Protein AF-A0A0C3PBU7-F1 (afdb_monomer)

Secondary structure (DSSP, 8-state):
-----S----------SS------------TT--TTSHHHHHHHTSHHHHHHHHHHHHHHHHHHHHHHH-HHHHHHHHHHHHHHHHHH--HHHHHHHHHGGGGG-----S--

Structure (mmCIF, N/CA/C/O backbone):
data_AF-A0A0C3PBU7-F1
#
_entry.id   AF-A0A0C3PBU7-F1
#
loop_
_atom_site.group_PDB
_atom_site.id
_atom_site.type_symbol
_atom_site.label_atom_id
_atom_site.label_alt_id
_atom_site.label_comp_id
_atom_site.label_asym_id
_atom_site.label_entity_id
_atom_site.label_seq_id
_atom_site.pdbx_PDB_ins_code
_atom_site.Cartn_x
_atom_site.Cartn_y
_atom_site.Cartn_z
_atom_site.occupancy
_atom_site.B_iso_or_equiv
_atom_site.auth_seq_id
_atom_site.auth_comp_id
_atom_site.auth_asym_id
_atom_site.auth_atom_id
_atom_site.pdbx_PDB_model_num
ATOM 1 N N . MET A 1 1 ? 30.068 40.569 12.559 1.00 36.62 1 MET A N 1
ATOM 2 C CA . MET A 1 1 ? 30.386 39.136 12.746 1.00 36.62 1 MET A CA 1
ATOM 3 C C . MET A 1 1 ? 29.164 38.421 13.300 1.00 36.62 1 MET A C 1
ATOM 5 O O . MET A 1 1 ? 28.414 39.013 14.059 1.00 36.62 1 MET A O 1
ATOM 9 N N . SER A 1 2 ? 28.936 37.210 12.799 1.00 38.94 2 SER A N 1
ATOM 10 C CA . SER A 1 2 ? 27.675 36.461 12.755 1.00 38.94 2 SER A CA 1
ATOM 11 C C . SER A 1 2 ? 27.060 36.084 14.114 1.00 38.94 2 SER A C 1
ATOM 13 O O . SER A 1 2 ? 27.696 35.410 14.917 1.00 38.94 2 SER A O 1
ATOM 15 N N . LEU A 1 3 ? 25.779 36.429 14.297 1.00 37.97 3 LEU A N 1
ATOM 16 C CA . LEU A 1 3 ? 24.829 35.790 15.224 1.00 37.97 3 LEU A CA 1
ATOM 17 C C . LEU A 1 3 ? 23.736 35.022 14.444 1.00 37.97 3 LEU A C 1
ATOM 19 O O . LEU A 1 3 ? 22.614 34.857 14.913 1.00 37.97 3 LEU A O 1
ATOM 23 N N . ILE A 1 4 ? 24.050 34.537 13.238 1.00 38.59 4 ILE A N 1
ATOM 24 C CA . ILE A 1 4 ? 23.116 33.797 12.370 1.00 38.59 4 ILE A CA 1
ATOM 25 C C . ILE A 1 4 ? 23.428 32.297 12.453 1.00 38.59 4 ILE A C 1
ATOM 27 O O . ILE A 1 4 ? 23.783 31.658 11.470 1.00 38.59 4 ILE A O 1
ATOM 31 N N . ALA A 1 5 ? 23.368 31.726 13.655 1.00 38.06 5 ALA A N 1
ATOM 32 C CA . ALA A 1 5 ? 23.660 30.305 13.858 1.00 38.06 5 ALA A CA 1
ATOM 33 C C . ALA A 1 5 ? 22.716 29.642 14.868 1.00 38.06 5 ALA A C 1
ATOM 35 O O . ALA A 1 5 ? 23.158 28.858 15.697 1.00 38.06 5 ALA A O 1
ATOM 36 N N . ARG A 1 6 ? 21.411 29.951 14.834 1.00 37.41 6 ARG A N 1
ATOM 37 C CA . ARG A 1 6 ? 20.384 29.173 15.564 1.00 37.41 6 ARG A CA 1
ATOM 38 C C . ARG A 1 6 ? 19.043 29.107 14.835 1.00 37.41 6 ARG A C 1
ATOM 40 O O . ARG A 1 6 ? 17.982 29.240 15.433 1.00 37.41 6 ARG A O 1
ATOM 47 N N . SER A 1 7 ? 19.056 28.905 13.527 1.00 36.81 7 SER A N 1
ATOM 48 C CA . SER A 1 7 ? 17.828 28.640 12.777 1.00 36.81 7 SER A CA 1
ATOM 49 C C . SER A 1 7 ? 18.180 27.771 11.592 1.00 36.81 7 SER A C 1
ATOM 51 O O . SER A 1 7 ? 18.591 28.315 10.588 1.00 36.81 7 SER A O 1
ATOM 53 N N . VAL A 1 8 ? 18.176 26.449 11.781 1.00 35.16 8 VAL A N 1
ATOM 54 C CA . VAL A 1 8 ? 17.430 25.446 10.994 1.00 35.16 8 VAL A CA 1
ATOM 55 C C . VAL A 1 8 ? 17.682 24.092 11.685 1.00 35.16 8 VAL A C 1
ATOM 57 O O . VAL A 1 8 ? 18.468 23.265 11.244 1.00 35.16 8 VAL A O 1
ATOM 60 N N . HIS A 1 9 ? 17.061 23.878 12.842 1.00 29.47 9 HIS A N 1
ATOM 61 C CA . HIS A 1 9 ? 16.877 22.529 13.389 1.00 29.47 9 HIS A CA 1
ATOM 62 C C . HIS A 1 9 ? 15.392 22.357 13.698 1.00 29.47 9 HIS A C 1
ATOM 64 O O . HIS A 1 9 ? 14.988 22.007 14.802 1.00 29.47 9 HIS A O 1
ATOM 70 N N . LEU A 1 10 ? 14.550 22.687 12.716 1.00 34.31 10 LEU A N 1
ATOM 71 C CA . LEU A 1 10 ? 13.171 22.234 12.728 1.00 34.31 10 LEU A CA 1
ATOM 72 C C . LEU A 1 10 ? 13.203 20.822 12.146 1.00 34.31 10 LEU A C 1
ATOM 74 O O . LEU A 1 10 ? 13.008 20.618 10.952 1.00 34.31 10 LEU A O 1
ATOM 78 N N . ALA A 1 11 ? 13.557 19.855 12.995 1.00 33.91 11 ALA A N 1
ATOM 79 C CA . ALA A 1 11 ? 13.262 18.461 12.726 1.00 33.91 11 ALA A CA 1
ATOM 80 C C . ALA A 1 11 ? 11.761 18.399 12.432 1.00 33.91 11 ALA A C 1
ATOM 82 O O . ALA A 1 11 ? 10.937 18.656 13.311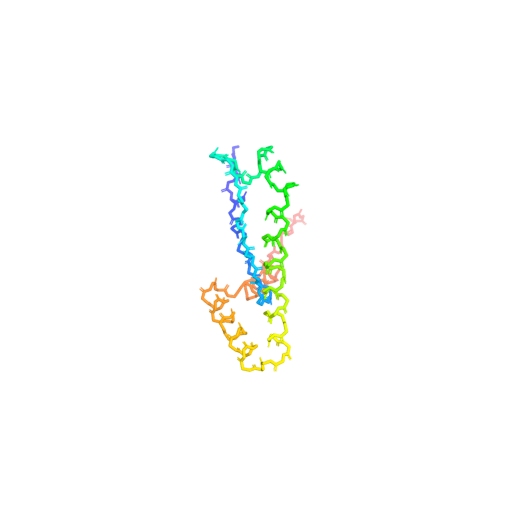 1.00 33.91 11 ALA A O 1
ATOM 83 N N . LEU A 1 12 ? 11.426 18.164 11.166 1.00 36.69 12 LEU A N 1
ATOM 84 C CA . LEU A 1 12 ? 10.070 17.990 10.680 1.00 36.69 12 LEU A CA 1
ATOM 85 C C . LEU A 1 12 ? 9.550 16.667 11.260 1.00 36.69 12 LEU A C 1
ATOM 87 O O . LEU A 1 12 ? 9.499 15.647 10.581 1.00 36.69 12 LEU A O 1
ATOM 91 N N . THR A 1 13 ? 9.222 16.642 12.552 1.00 44.94 13 THR A N 1
ATOM 92 C CA . THR A 1 13 ? 8.450 15.551 13.136 1.00 44.94 13 THR A CA 1
ATOM 93 C C . THR A 1 13 ? 7.038 15.700 12.589 1.00 44.94 13 THR A C 1
ATOM 95 O O . THR A 1 13 ? 6.192 16.339 13.212 1.00 44.94 13 THR A O 1
ATOM 98 N N . LEU A 1 14 ? 6.810 15.181 11.380 1.00 55.47 14 LEU A N 1
ATOM 99 C CA . LEU A 1 14 ? 5.481 14.957 10.825 1.00 55.47 14 LEU A CA 1
ATOM 100 C C . LEU A 1 14 ? 4.781 13.971 11.761 1.00 55.47 14 LEU A C 1
ATOM 102 O O . LEU A 1 14 ? 4.918 12.756 11.623 1.00 55.47 14 LEU A O 1
ATOM 106 N N . VAL A 1 15 ? 4.103 14.493 12.779 1.00 60.56 15 VAL A N 1
ATOM 107 C CA . VAL A 1 15 ? 3.171 13.706 13.577 1.00 60.56 15 VAL A CA 1
ATOM 108 C C . VAL A 1 15 ? 1.899 13.617 12.740 1.00 60.56 15 VAL A C 1
ATOM 110 O O . VAL A 1 15 ? 1.291 14.655 12.470 1.00 60.56 15 VAL A O 1
ATOM 113 N N . PRO A 1 16 ? 1.521 12.422 12.257 1.00 65.12 16 PRO A N 1
ATOM 114 C CA . PRO A 1 16 ? 0.277 12.268 11.522 1.00 65.12 16 PRO A CA 1
ATOM 115 C C . PRO A 1 16 ? -0.885 12.641 12.447 1.00 65.12 16 PRO A C 1
ATOM 117 O O . PRO A 1 16 ? -0.835 12.363 13.643 1.00 65.12 16 PRO A O 1
ATOM 120 N N . LEU A 1 17 ? -1.921 13.279 11.906 1.00 82.69 17 LEU A N 1
ATOM 121 C CA . LEU A 1 17 ? -3.114 13.665 12.673 1.00 82.69 17 LEU A CA 1
ATOM 122 C C . LEU A 1 17 ? -4.104 12.503 12.851 1.00 82.69 17 LEU A C 1
ATOM 124 O O . LEU A 1 17 ? -5.019 12.598 13.661 1.00 82.69 17 LEU A O 1
ATOM 128 N N . MET A 1 18 ? -3.926 11.423 12.090 1.00 88.19 18 MET A N 1
ATOM 129 C CA . MET A 1 18 ? -4.789 10.243 12.064 1.00 88.19 18 MET A CA 1
ATOM 130 C C . MET A 1 18 ? -3.987 9.003 11.630 1.00 88.19 18 MET A C 1
ATOM 132 O O . MET A 1 18 ? -2.909 9.170 11.039 1.00 88.19 18 MET A O 1
ATOM 136 N N . PRO A 1 19 ? -4.495 7.778 11.875 1.00 91.19 19 PRO A N 1
ATOM 137 C CA . PRO A 1 19 ? -3.893 6.565 11.337 1.00 91.19 19 PRO A CA 1
ATOM 138 C C . PRO A 1 19 ? -3.790 6.653 9.811 1.00 91.19 19 PRO A C 1
ATOM 140 O O . PRO A 1 19 ? -4.764 6.947 9.122 1.00 91.19 19 PRO A O 1
ATOM 143 N N . GLY A 1 20 ? -2.598 6.404 9.280 1.00 88.88 20 GLY A N 1
ATOM 144 C CA . GLY A 1 20 ? -2.322 6.466 7.850 1.00 88.88 20 GLY A CA 1
ATOM 145 C C . GLY A 1 20 ? -1.187 5.522 7.487 1.00 88.88 20 GLY A C 1
ATOM 146 O O . GLY A 1 20 ? -0.339 5.206 8.323 1.00 88.88 20 GLY A O 1
ATOM 147 N N . LEU A 1 21 ? -1.182 5.057 6.240 1.00 88.06 21 LEU A N 1
ATOM 148 C CA . LEU A 1 21 ? -0.249 4.040 5.771 1.00 88.06 21 LEU A CA 1
ATOM 149 C C . LEU A 1 21 ? 0.399 4.505 4.465 1.00 88.06 21 LEU A C 1
ATOM 151 O O . LEU A 1 21 ? -0.287 4.890 3.523 1.00 88.06 21 LEU A O 1
ATOM 155 N N . HIS A 1 22 ? 1.731 4.491 4.426 1.00 87.94 22 HIS A N 1
ATOM 156 C CA . HIS A 1 22 ? 2.523 4.773 3.230 1.00 87.94 22 HIS A CA 1
ATOM 157 C C . HIS A 1 22 ? 3.278 3.503 2.835 1.00 87.94 22 HIS A C 1
ATOM 159 O O . HIS A 1 22 ? 4.467 3.350 3.111 1.00 87.94 22 HIS A O 1
ATOM 165 N N . SER A 1 23 ? 2.549 2.539 2.273 1.00 83.94 23 SER A N 1
ATOM 166 C CA . SER A 1 23 ? 3.116 1.280 1.789 1.00 83.94 23 SER A CA 1
ATOM 167 C C . SER A 1 23 ? 3.642 1.443 0.369 1.00 83.94 23 SER A C 1
ATOM 169 O O . SER A 1 23 ? 2.911 1.895 -0.511 1.00 83.94 23 SER A O 1
ATOM 171 N N . GLY A 1 24 ? 4.881 1.016 0.136 1.00 88.94 24 GLY A N 1
ATOM 172 C CA . GLY A 1 24 ? 5.381 0.738 -1.208 1.00 88.94 24 GLY A CA 1
ATOM 173 C C . GLY A 1 24 ? 5.067 -0.700 -1.619 1.00 88.94 24 GLY A C 1
ATOM 174 O O . GLY A 1 24 ? 4.962 -1.582 -0.768 1.00 88.94 24 GLY A O 1
ATOM 175 N N . PHE A 1 25 ? 4.957 -0.938 -2.922 1.00 93.62 25 PHE A N 1
ATOM 176 C CA . PHE A 1 25 ? 4.976 -2.275 -3.507 1.00 93.62 25 PHE A CA 1
ATOM 177 C C . PHE A 1 25 ? 6.049 -2.339 -4.590 1.00 93.62 25 PHE A C 1
ATOM 179 O O . PHE A 1 25 ? 6.455 -1.313 -5.139 1.00 93.62 25 PHE A O 1
ATOM 186 N N . SER A 1 26 ? 6.541 -3.542 -4.864 1.00 92.31 26 SER A N 1
ATOM 187 C CA . SER A 1 26 ? 7.598 -3.760 -5.846 1.00 92.31 26 SER A CA 1
ATOM 188 C C . SER A 1 26 ? 7.014 -4.157 -7.193 1.00 92.31 26 SER A C 1
ATOM 190 O O . SER A 1 26 ? 6.044 -4.906 -7.267 1.00 92.31 26 SER A O 1
ATOM 192 N N . ILE A 1 27 ? 7.659 -3.685 -8.252 1.00 95.94 27 ILE A N 1
ATOM 193 C CA . ILE A 1 27 ? 7.427 -4.118 -9.627 1.00 95.94 27 ILE A CA 1
ATOM 194 C C . ILE A 1 27 ? 8.724 -4.727 -10.174 1.00 95.94 27 ILE A C 1
ATOM 196 O O . ILE A 1 27 ? 9.805 -4.382 -9.681 1.00 95.94 27 ILE A O 1
ATOM 200 N N . PRO A 1 28 ? 8.660 -5.624 -11.171 1.00 92.38 28 PRO A N 1
ATOM 201 C CA . PRO A 1 28 ? 9.861 -6.147 -11.810 1.00 92.38 28 PRO A CA 1
ATOM 202 C C . PRO A 1 28 ? 10.666 -5.013 -12.454 1.00 92.38 28 PRO A C 1
ATOM 204 O O . PRO A 1 28 ? 10.125 -4.248 -13.244 1.00 92.38 28 PRO A O 1
ATOM 207 N N . THR A 1 29 ? 11.954 -4.907 -12.130 1.00 93.94 29 THR A N 1
ATOM 208 C CA . THR A 1 29 ? 12.869 -3.915 -12.715 1.00 93.94 29 THR A CA 1
ATOM 209 C C . THR A 1 29 ? 14.240 -4.537 -12.986 1.00 93.94 29 THR A C 1
ATOM 211 O O . THR A 1 29 ? 14.556 -5.621 -12.489 1.00 93.94 29 THR A O 1
ATOM 214 N N . VAL A 1 30 ? 15.058 -3.859 -13.787 1.00 92.44 30 VAL A N 1
ATOM 215 C CA . VAL A 1 30 ? 16.452 -4.241 -14.056 1.00 92.44 30 VAL A CA 1
ATOM 216 C C . VAL A 1 30 ? 17.354 -3.928 -12.851 1.00 92.44 30 VAL A C 1
ATOM 218 O O . VAL A 1 30 ? 17.005 -3.075 -12.028 1.00 92.44 30 VAL A O 1
ATOM 221 N N . PRO A 1 31 ? 18.538 -4.560 -12.725 1.00 94.56 31 PRO A N 1
ATOM 222 C CA . PRO A 1 31 ? 19.504 -4.194 -11.691 1.00 94.56 31 PRO A CA 1
ATOM 223 C C . PRO A 1 31 ? 19.788 -2.685 -11.684 1.00 94.56 31 PRO A C 1
ATOM 225 O O . PRO A 1 31 ? 20.046 -2.092 -12.728 1.00 94.56 31 PRO A O 1
ATOM 228 N N . ASN A 1 32 ? 19.734 -2.067 -10.500 1.00 89.19 32 ASN A N 1
ATOM 229 C CA . ASN A 1 32 ? 19.863 -0.617 -10.276 1.00 89.19 32 ASN A CA 1
ATOM 230 C C . ASN A 1 32 ? 18.760 0.268 -10.900 1.00 89.19 32 ASN A C 1
ATOM 232 O O . ASN A 1 32 ? 18.848 1.491 -10.817 1.00 89.19 32 ASN A O 1
ATOM 236 N N . GLY A 1 33 ? 17.690 -0.310 -11.453 1.00 90.50 33 GLY A N 1
ATOM 237 C CA . GLY A 1 33 ? 16.516 0.412 -11.959 1.00 90.50 33 GLY A CA 1
ATOM 238 C C . GLY A 1 33 ? 15.523 0.801 -10.860 1.00 90.50 33 GLY A C 1
ATOM 239 O O . GLY A 1 33 ? 14.333 0.515 -10.977 1.00 90.50 33 GLY A O 1
ATOM 240 N N . GLY A 1 34 ? 16.010 1.377 -9.757 1.00 90.25 34 GLY A N 1
ATOM 241 C CA . GLY A 1 34 ? 15.180 1.789 -8.619 1.00 90.25 34 GLY A CA 1
ATOM 242 C C . GLY A 1 34 ? 14.342 3.039 -8.902 1.00 90.25 34 GLY A C 1
ATOM 243 O O . GLY A 1 34 ? 14.515 3.693 -9.931 1.00 90.25 34 GLY A O 1
ATOM 244 N N . ASN A 1 35 ? 13.448 3.389 -7.972 1.00 90.44 35 ASN A N 1
ATOM 245 C CA . ASN A 1 35 ? 12.591 4.577 -8.066 1.00 90.44 35 ASN A CA 1
ATOM 246 C C . ASN A 1 35 ? 13.392 5.834 -8.453 1.00 90.44 35 ASN A C 1
ATOM 248 O O . ASN A 1 35 ? 14.553 5.982 -8.078 1.00 90.44 35 ASN A O 1
ATOM 252 N N . HIS A 1 36 ? 12.738 6.768 -9.149 1.00 93.62 36 HIS A N 1
ATOM 253 C CA . HIS A 1 36 ? 13.347 8.014 -9.641 1.00 93.62 36 HIS A CA 1
ATOM 254 C C . HIS A 1 36 ? 14.439 7.820 -10.712 1.00 93.62 36 HIS A C 1
ATOM 256 O O . HIS A 1 36 ? 15.347 8.640 -10.834 1.00 93.62 36 HIS A O 1
ATOM 262 N N . THR A 1 37 ? 14.330 6.769 -11.528 1.00 94.88 37 THR A N 1
ATOM 263 C CA . THR A 1 37 ? 15.189 6.534 -12.700 1.00 94.88 37 THR A CA 1
ATOM 264 C C . THR A 1 37 ? 14.347 6.323 -13.960 1.00 94.88 37 THR A C 1
ATOM 266 O O . THR A 1 37 ? 13.180 5.939 -13.870 1.00 94.88 37 THR A O 1
ATOM 269 N N . SER A 1 38 ? 14.927 6.538 -15.146 1.00 96.56 38 SER A N 1
ATOM 270 C CA . SER A 1 38 ? 14.258 6.225 -16.420 1.00 96.56 38 SER A CA 1
ATOM 271 C C . SER A 1 38 ? 13.928 4.736 -16.545 1.00 96.56 38 SER A C 1
ATOM 273 O O . SER A 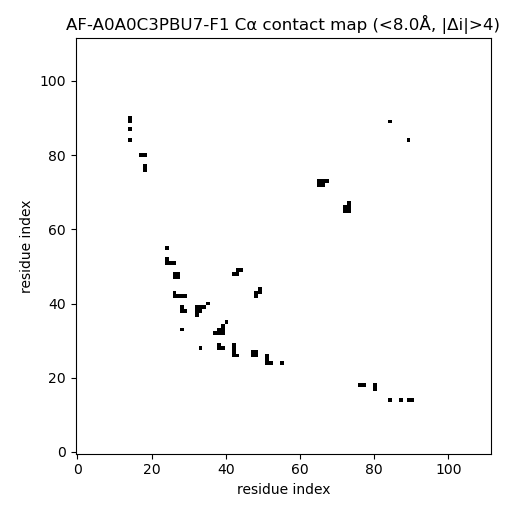1 38 ? 12.842 4.389 -16.998 1.00 96.56 38 SER A O 1
ATOM 275 N N . ALA A 1 39 ? 14.817 3.867 -16.061 1.00 95.88 39 ALA A N 1
ATOM 276 C CA . ALA A 1 39 ? 14.600 2.424 -16.029 1.00 95.88 39 ALA A CA 1
ATOM 277 C C . ALA A 1 39 ? 13.361 2.042 -15.201 1.00 95.88 39 ALA A C 1
ATOM 279 O O . ALA A 1 39 ? 12.598 1.166 -15.599 1.00 95.88 39 ALA A O 1
ATOM 280 N N . PHE A 1 40 ? 13.113 2.728 -14.081 1.00 96.75 40 PHE A N 1
ATOM 281 C CA . PHE A 1 40 ? 11.892 2.508 -13.306 1.00 96.75 40 PHE A CA 1
ATOM 282 C C . PHE A 1 40 ? 10.641 2.990 -14.043 1.00 96.75 40 PHE A C 1
ATOM 284 O O . PHE A 1 40 ? 9.608 2.337 -13.957 1.00 96.75 40 PHE A O 1
ATOM 291 N N . THR A 1 41 ? 10.721 4.092 -14.795 1.00 96.88 41 THR A N 1
ATOM 292 C CA . THR A 1 41 ? 9.612 4.547 -15.651 1.00 96.88 41 THR A CA 1
ATOM 293 C C . THR A 1 41 ? 9.263 3.503 -16.710 1.00 96.88 41 THR A C 1
ATOM 295 O O . THR A 1 41 ? 8.088 3.190 -16.891 1.00 96.88 41 THR A O 1
ATOM 298 N N . GLU A 1 42 ? 10.267 2.926 -17.374 1.00 97.00 42 GLU A N 1
ATOM 299 C CA . GLU A 1 42 ? 10.066 1.842 -18.342 1.00 97.00 42 GLU A CA 1
ATOM 300 C C . GLU A 1 42 ? 9.447 0.611 -17.668 1.00 97.00 42 GLU A C 1
ATOM 302 O O . GLU A 1 42 ? 8.416 0.116 -18.123 1.00 97.00 42 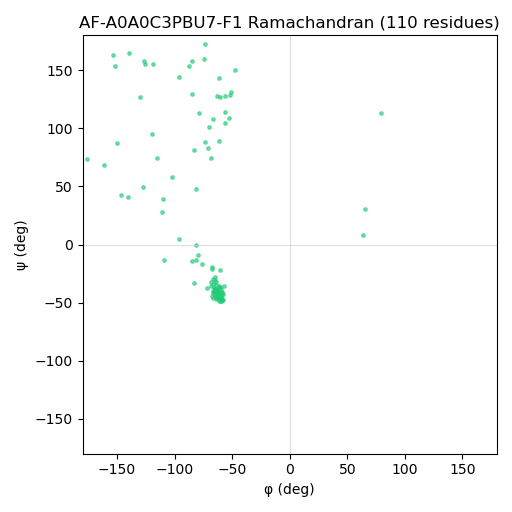GLU A O 1
ATOM 307 N N . ALA A 1 43 ? 9.996 0.171 -16.533 1.00 97.19 43 ALA A N 1
ATOM 308 C CA . ALA A 1 43 ? 9.463 -0.946 -15.758 1.00 97.19 43 ALA A CA 1
ATOM 309 C C . ALA A 1 43 ? 8.009 -0.718 -15.303 1.00 97.19 43 ALA A C 1
ATOM 311 O O . ALA A 1 43 ? 7.166 -1.608 -15.429 1.00 97.19 43 ALA A O 1
ATOM 312 N N . ALA A 1 44 ? 7.686 0.485 -14.824 1.00 96.81 44 ALA A N 1
ATOM 313 C CA . ALA A 1 44 ? 6.347 0.864 -14.378 1.00 96.81 44 ALA A CA 1
ATOM 314 C C . ALA A 1 44 ? 5.324 0.935 -15.521 1.00 96.81 44 ALA A C 1
ATOM 316 O O . ALA A 1 44 ? 4.126 0.834 -15.267 1.00 96.81 44 ALA A O 1
ATOM 317 N N . SER A 1 45 ? 5.780 1.076 -16.771 1.00 97.25 45 SER A N 1
ATOM 318 C CA . SER A 1 45 ? 4.918 1.083 -17.961 1.00 97.25 45 SER A CA 1
ATOM 319 C C . SER A 1 45 ? 4.516 -0.317 -18.454 1.00 97.25 45 SER A C 1
ATOM 321 O O . SER A 1 45 ? 3.787 -0.442 -19.438 1.00 97.25 45 SER A O 1
ATOM 323 N N . THR A 1 46 ? 4.979 -1.378 -17.787 1.00 97.75 46 THR A N 1
ATOM 324 C CA . THR A 1 46 ? 4.725 -2.768 -18.191 1.00 97.75 46 THR A CA 1
ATOM 325 C C . THR A 1 46 ? 3.393 -3.318 -17.674 1.00 97.75 46 THR A C 1
ATOM 327 O O . THR A 1 46 ? 2.854 -2.866 -16.660 1.00 97.75 46 THR A O 1
ATOM 330 N N . ILE A 1 47 ? 2.875 -4.359 -18.338 1.00 98.12 47 ILE A N 1
ATOM 331 C CA . ILE A 1 47 ? 1.653 -5.044 -17.894 1.00 98.12 47 ILE A CA 1
ATOM 332 C C . ILE A 1 47 ? 1.844 -5.720 -16.530 1.00 98.12 47 ILE A C 1
ATOM 334 O O . ILE A 1 47 ? 0.948 -5.676 -15.698 1.00 98.12 47 ILE A O 1
ATOM 338 N N . GLN A 1 48 ? 3.037 -6.247 -16.248 1.00 97.62 48 GLN A N 1
ATOM 339 C CA . GLN A 1 48 ? 3.359 -6.880 -14.969 1.00 97.62 48 GLN A CA 1
ATOM 340 C C . GLN A 1 48 ? 3.321 -5.868 -13.817 1.00 97.62 48 GLN A C 1
ATOM 342 O O . GLN A 1 48 ? 2.826 -6.170 -12.732 1.00 97.62 48 GLN A O 1
ATOM 347 N N . ALA A 1 49 ? 3.815 -4.645 -14.047 1.00 97.31 49 ALA A N 1
ATOM 348 C CA . ALA A 1 49 ? 3.706 -3.562 -13.074 1.00 97.31 49 ALA A CA 1
ATOM 349 C C . ALA A 1 49 ? 2.244 -3.145 -12.846 1.00 97.31 49 ALA A C 1
ATOM 351 O O . ALA A 1 49 ? 1.847 -2.884 -11.708 1.00 97.31 49 ALA A O 1
ATOM 352 N N . HIS A 1 50 ? 1.434 -3.121 -13.908 1.00 97.62 50 HIS A N 1
ATOM 353 C CA . HIS A 1 50 ? 0.003 -2.851 -13.803 1.00 97.62 50 HIS A CA 1
ATOM 354 C C . HIS A 1 50 ? -0.730 -3.932 -12.997 1.00 97.62 50 HIS A C 1
ATOM 356 O O . HIS A 1 50 ? -1.481 -3.601 -12.085 1.00 97.62 50 HIS A O 1
ATOM 362 N N . GLU A 1 51 ? -0.482 -5.211 -13.274 1.00 98.00 51 GLU A N 1
ATOM 363 C CA . GLU A 1 51 ? -1.073 -6.331 -12.535 1.00 98.00 51 GLU A CA 1
ATOM 364 C C . GLU A 1 51 ? -0.710 -6.273 -11.046 1.00 98.00 51 GLU A C 1
ATOM 366 O O . GLU A 1 51 ? -1.602 -6.310 -10.197 1.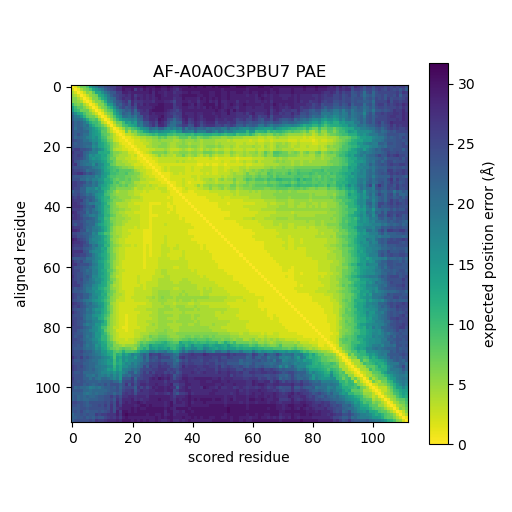00 98.00 51 GLU A O 1
ATOM 371 N N . ALA A 1 52 ? 0.569 -6.044 -10.722 1.00 97.19 52 ALA A N 1
ATOM 372 C CA . ALA A 1 52 ? 1.014 -5.849 -9.342 1.00 97.19 52 ALA A CA 1
ATOM 373 C C . ALA A 1 52 ? 0.303 -4.662 -8.664 1.00 97.19 52 ALA A C 1
ATOM 375 O O . ALA A 1 52 ? -0.116 -4.754 -7.509 1.00 97.19 52 ALA A O 1
ATOM 376 N N . CYS A 1 53 ? 0.116 -3.553 -9.389 1.00 97.31 53 CYS A N 1
ATOM 377 C CA . CYS A 1 53 ? -0.629 -2.395 -8.899 1.00 97.31 53 CYS A CA 1
ATOM 378 C C . CYS A 1 53 ? -2.098 -2.739 -8.613 1.00 97.31 53 CYS A C 1
ATOM 380 O O . CYS A 1 53 ? -2.638 -2.341 -7.577 1.00 97.31 53 CYS A O 1
ATOM 382 N N . ILE A 1 54 ? -2.749 -3.505 -9.490 1.00 98.06 54 ILE A N 1
ATOM 383 C CA . ILE A 1 54 ? -4.140 -3.931 -9.313 1.00 98.06 54 ILE A CA 1
ATOM 384 C C . ILE A 1 54 ? -4.287 -4.869 -8.111 1.00 98.06 54 ILE A C 1
ATOM 386 O O . ILE A 1 54 ? -5.237 -4.716 -7.341 1.00 98.06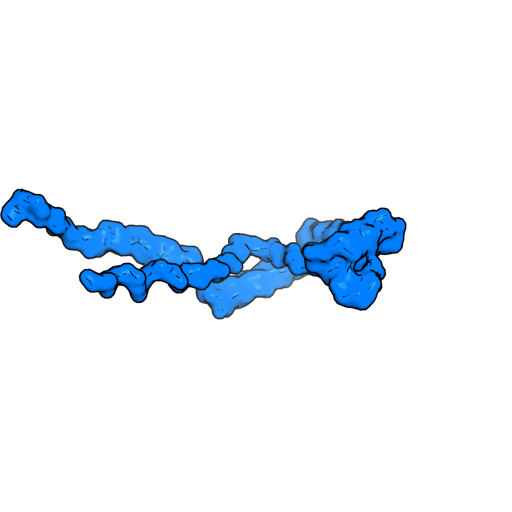 54 ILE A O 1
ATOM 390 N N . ASP A 1 55 ? -3.357 -5.795 -7.899 1.00 97.25 55 ASP A N 1
ATOM 391 C CA . ASP A 1 55 ? -3.395 -6.700 -6.747 1.00 97.25 55 ASP A CA 1
ATOM 392 C C . ASP A 1 55 ? -3.263 -5.943 -5.424 1.00 97.25 55 ASP A C 1
ATOM 394 O O . ASP A 1 55 ? -4.062 -6.138 -4.502 1.00 97.25 55 ASP A O 1
ATOM 398 N N . VAL A 1 56 ? -2.327 -4.995 -5.356 1.00 97.19 56 VAL A N 1
ATOM 399 C CA . VAL A 1 56 ? -2.172 -4.119 -4.188 1.00 97.19 56 VAL A CA 1
ATOM 400 C C . VAL A 1 56 ? -3.401 -3.228 -4.007 1.00 97.19 56 VAL A C 1
ATOM 402 O O . VAL A 1 56 ? -3.873 -3.061 -2.884 1.00 97.19 56 VAL A O 1
ATOM 405 N N . SER A 1 57 ? -3.980 -2.713 -5.093 1.00 97.25 57 SER A N 1
ATOM 406 C CA . SER A 1 57 ? -5.199 -1.895 -5.040 1.00 97.25 57 SER A CA 1
ATOM 407 C C . SER A 1 57 ? -6.383 -2.673 -4.463 1.00 97.25 57 SER A C 1
ATOM 409 O O . SER A 1 57 ? -7.102 -2.156 -3.608 1.00 97.25 57 SER A O 1
ATOM 411 N N . LYS A 1 58 ? -6.567 -3.938 -4.865 1.00 97.94 58 LYS A N 1
ATOM 412 C CA . LYS A 1 58 ? -7.598 -4.823 -4.299 1.00 97.94 58 LYS A CA 1
ATOM 413 C C . LYS A 1 58 ? -7.352 -5.094 -2.818 1.00 97.94 58 LYS A C 1
ATOM 415 O O . LYS A 1 58 ? -8.291 -5.034 -2.028 1.00 97.94 58 LYS A O 1
ATOM 420 N N . ALA A 1 59 ? -6.105 -5.362 -2.431 1.00 97.12 59 ALA A N 1
ATOM 421 C CA . ALA A 1 59 ? -5.751 -5.584 -1.034 1.00 97.12 59 ALA A CA 1
ATOM 422 C C . ALA A 1 59 ? -6.036 -4.341 -0.173 1.00 97.12 59 ALA A C 1
ATOM 424 O O . ALA A 1 59 ? -6.658 -4.455 0.881 1.00 97.12 59 ALA A O 1
ATOM 425 N N . LEU A 1 60 ? -5.660 -3.148 -0.645 1.00 96.88 60 LEU A N 1
ATOM 426 C CA . LEU A 1 60 ? -5.948 -1.884 0.039 1.00 96.88 60 LEU A CA 1
ATOM 427 C C . LEU A 1 60 ? -7.453 -1.614 0.136 1.00 96.88 60 LEU A C 1
ATOM 429 O O . LEU A 1 60 ? -7.925 -1.196 1.192 1.00 96.88 60 LEU A O 1
ATOM 433 N N . ALA A 1 61 ? -8.222 -1.909 -0.915 1.00 97.56 61 ALA A N 1
ATOM 434 C CA . ALA A 1 61 ? -9.678 -1.804 -0.876 1.00 97.56 61 ALA A CA 1
ATOM 435 C C . ALA A 1 61 ? -10.288 -2.761 0.160 1.00 97.56 61 ALA A C 1
ATOM 437 O O . ALA A 1 61 ? -11.148 -2.355 0.940 1.00 97.56 61 ALA A O 1
ATOM 438 N N . ALA A 1 62 ? -9.809 -4.006 0.233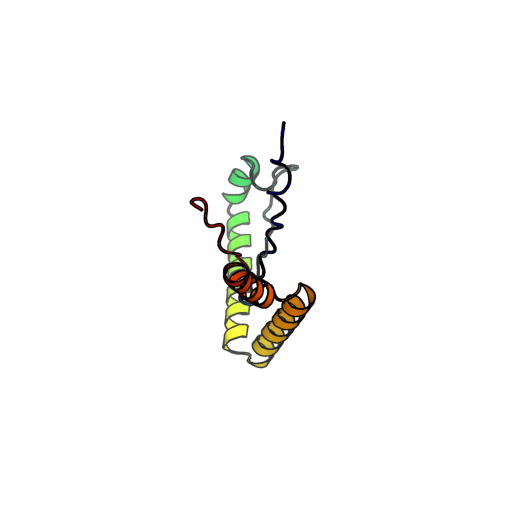 1.00 97.81 62 ALA A N 1
ATOM 439 C CA . ALA A 1 62 ? -10.247 -4.966 1.242 1.00 97.81 62 ALA A CA 1
ATOM 440 C C . ALA A 1 62 ? -9.897 -4.509 2.670 1.00 97.81 62 ALA A C 1
ATOM 442 O O . ALA A 1 62 ? -10.719 -4.645 3.575 1.00 97.81 62 ALA A O 1
ATOM 443 N N . VAL A 1 63 ? -8.716 -3.916 2.880 1.00 96.69 63 VAL A N 1
ATOM 444 C CA . VAL A 1 63 ? -8.346 -3.300 4.166 1.00 96.69 63 VAL A CA 1
ATOM 445 C C . VAL A 1 63 ? -9.290 -2.147 4.505 1.00 96.69 63 VAL A C 1
ATOM 447 O O . VAL A 1 63 ? -9.806 -2.105 5.618 1.00 96.69 63 VAL A O 1
ATOM 450 N N . GLY A 1 64 ? -9.577 -1.257 3.552 1.00 95.75 64 GLY A N 1
ATOM 451 C CA . GLY A 1 64 ? -10.544 -0.173 3.735 1.00 95.75 64 GLY A CA 1
ATOM 452 C C . GLY A 1 64 ? -11.938 -0.687 4.099 1.00 95.75 64 GLY A C 1
ATOM 453 O O . GLY A 1 64 ? -12.557 -0.178 5.028 1.00 95.75 64 GLY A O 1
ATOM 454 N N . MET A 1 65 ? -12.400 -1.756 3.446 1.00 98.31 65 MET A N 1
ATOM 455 C CA . MET A 1 65 ? -13.663 -2.408 3.799 1.00 98.31 65 MET A CA 1
ATOM 456 C C . MET A 1 65 ? -13.652 -2.930 5.233 1.00 98.31 65 MET A C 1
ATOM 458 O O . MET A 1 65 ? -14.598 -2.670 5.967 1.00 98.31 65 MET A O 1
ATOM 462 N N . ARG A 1 66 ? -12.571 -3.587 5.673 1.00 97.81 66 ARG A N 1
ATOM 463 C CA . ARG A 1 66 ? -12.449 -4.040 7.067 1.00 97.81 66 ARG A CA 1
ATOM 464 C C . ARG A 1 66 ? -12.513 -2.887 8.059 1.00 97.81 66 ARG A C 1
ATOM 466 O O . ARG A 1 66 ? -13.185 -3.016 9.068 1.00 97.81 66 ARG A O 1
ATOM 473 N N . VAL A 1 67 ? -11.882 -1.753 7.765 1.00 96.88 67 VAL A N 1
ATOM 474 C CA . VAL A 1 67 ? -11.986 -0.557 8.618 1.00 96.88 67 VAL A CA 1
ATOM 475 C C . VAL A 1 67 ? -13.444 -0.110 8.793 1.00 96.88 67 VAL A C 1
ATOM 477 O O . VAL A 1 67 ? -13.812 0.344 9.871 1.00 96.88 67 VAL A O 1
ATOM 480 N N . LEU A 1 68 ? -14.277 -0.250 7.758 1.00 97.56 68 LEU A N 1
ATOM 481 C CA . LEU A 1 68 ? -15.684 0.159 7.795 1.00 97.56 68 LEU A CA 1
ATOM 482 C C . LEU A 1 68 ? -16.615 -0.889 8.417 1.00 97.56 68 LEU A C 1
ATOM 484 O O . LEU A 1 68 ? -17.628 -0.519 9.006 1.00 97.56 68 LEU A O 1
ATOM 488 N N . THR A 1 69 ? -16.319 -2.180 8.251 1.00 98.50 69 THR A N 1
ATOM 489 C CA . THR A 1 69 ? -17.248 -3.268 8.606 1.00 98.50 69 THR A CA 1
ATOM 490 C C . THR A 1 69 ? -16.834 -4.082 9.831 1.00 98.50 69 THR A C 1
ATOM 492 O O . THR A 1 69 ? -17.636 -4.866 10.326 1.00 98.50 69 THR A O 1
ATOM 495 N N . ASP A 1 70 ? -15.592 -3.952 10.300 1.00 98.25 70 ASP A N 1
ATOM 496 C CA . ASP A 1 70 ? -15.027 -4.676 11.444 1.00 98.25 70 ASP A CA 1
ATOM 497 C C . ASP A 1 70 ? -14.600 -3.663 12.522 1.00 98.25 70 ASP A C 1
ATOM 499 O O . ASP A 1 70 ? -13.511 -3.085 12.488 1.00 98.25 70 ASP A O 1
ATOM 503 N N . GLU A 1 71 ? -15.496 -3.425 13.484 1.00 98.19 71 GLU A N 1
ATOM 504 C CA . GLU A 1 71 ? -15.302 -2.443 14.559 1.00 98.19 71 GLU A CA 1
ATOM 505 C C . GLU A 1 71 ? -14.085 -2.770 15.438 1.00 98.19 71 GLU A C 1
ATOM 507 O O . GLU A 1 71 ? -13.350 -1.868 15.848 1.00 98.19 71 GLU A O 1
ATOM 512 N N . ALA A 1 72 ? -13.818 -4.058 15.679 1.00 98.31 72 ALA A N 1
ATOM 513 C CA . ALA A 1 72 ? -12.657 -4.488 16.451 1.00 98.31 72 ALA A CA 1
ATOM 514 C C . ALA A 1 72 ? -11.353 -4.157 15.711 1.00 98.31 72 ALA A C 1
ATOM 516 O O . ALA A 1 72 ? -10.392 -3.685 16.322 1.00 98.31 72 ALA A O 1
ATOM 517 N N . PHE A 1 73 ? -11.320 -4.346 14.388 1.00 97.81 73 PHE A N 1
ATOM 518 C CA . PHE A 1 73 ? -10.173 -3.956 13.570 1.00 97.81 73 PHE A CA 1
ATOM 519 C C . PHE A 1 73 ? -9.920 -2.443 13.604 1.00 97.81 73 PHE A C 1
ATOM 521 O O . PHE A 1 73 ? -8.781 -2.025 13.827 1.00 97.81 73 PHE A O 1
ATOM 528 N N . LEU A 1 74 ? -10.965 -1.622 13.448 1.00 97.38 74 LEU A N 1
ATOM 529 C CA . LEU A 1 74 ? -10.857 -0.162 13.551 1.00 97.38 74 LEU A CA 1
ATOM 530 C C . LEU A 1 74 ? -10.379 0.281 14.943 1.00 97.38 74 LEU A C 1
ATOM 532 O O . LEU A 1 74 ? -9.488 1.127 15.049 1.00 97.38 74 LEU A O 1
ATOM 536 N N . SER A 1 75 ? -10.939 -0.299 16.007 1.00 97.69 75 SER A N 1
ATOM 537 C CA . SER A 1 75 ? -10.547 0.002 17.388 1.00 97.69 75 SER A CA 1
ATOM 538 C C . SER A 1 75 ? -9.060 -0.276 17.615 1.00 97.69 75 SER A C 1
ATOM 540 O O . SER A 1 75 ? -8.329 0.597 18.084 1.00 97.69 75 SER A O 1
ATOM 542 N N . ASN A 1 76 ? -8.578 -1.440 17.174 1.00 97.25 76 ASN A N 1
ATOM 543 C CA . ASN A 1 76 ? 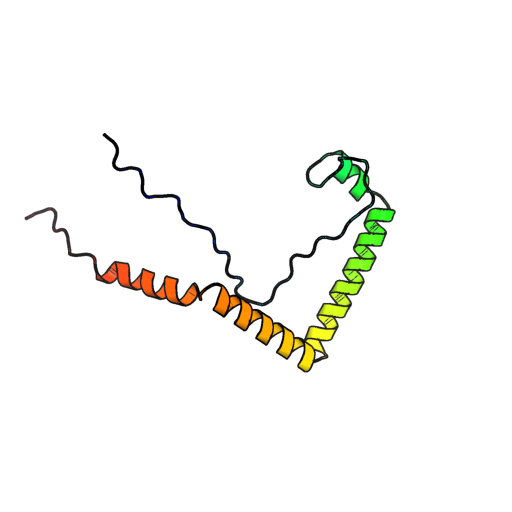-7.170 -1.812 17.291 1.00 97.25 76 ASN A CA 1
ATOM 544 C C . ASN A 1 76 ? -6.246 -0.861 16.514 1.00 97.25 76 ASN A C 1
ATOM 546 O O . ASN A 1 76 ? -5.199 -0.465 17.030 1.00 97.25 76 ASN A O 1
ATOM 550 N N . ALA A 1 77 ? -6.628 -0.462 15.296 1.00 95.69 77 ALA A N 1
ATOM 551 C CA . ALA A 1 77 ? -5.850 0.479 14.491 1.00 95.69 77 ALA A CA 1
ATOM 552 C C . ALA A 1 77 ? -5.735 1.864 15.156 1.00 95.69 77 ALA A C 1
ATOM 554 O O . ALA A 1 77 ? -4.656 2.461 15.157 1.00 95.69 77 ALA A O 1
ATOM 555 N N . ASN A 1 78 ? -6.820 2.358 15.761 1.00 95.00 78 ASN A N 1
ATOM 556 C CA . ASN A 1 78 ? -6.821 3.624 16.496 1.00 95.00 78 ASN A CA 1
ATOM 557 C C . ASN A 1 78 ? -5.971 3.556 17.769 1.00 95.00 78 ASN A C 1
ATOM 559 O O . ASN A 1 78 ? -5.173 4.460 18.013 1.00 95.00 78 ASN A O 1
ATOM 563 N N . SER A 1 79 ? -6.093 2.478 18.548 1.00 95.94 79 SER A N 1
ATOM 564 C CA . SER A 1 79 ? -5.288 2.278 19.759 1.00 95.94 79 SER A CA 1
ATOM 565 C C . SER A 1 79 ? -3.793 2.257 19.439 1.00 95.94 79 SER A C 1
ATOM 567 O O . SER A 1 79 ? -3.029 3.021 20.026 1.00 95.94 79 SER A O 1
ATOM 569 N N . ALA A 1 80 ? -3.380 1.484 18.428 1.00 94.12 80 ALA A N 1
ATOM 570 C CA . ALA A 1 80 ? -1.983 1.423 17.995 1.00 94.12 80 ALA A CA 1
ATOM 571 C C . ALA A 1 80 ? -1.449 2.790 17.525 1.00 94.12 80 ALA A C 1
ATOM 573 O O . ALA A 1 80 ? -0.291 3.143 17.769 1.00 94.12 80 ALA A O 1
ATOM 574 N N . PHE A 1 81 ? -2.289 3.583 16.857 1.00 92.56 81 PHE A N 1
ATOM 575 C CA . PHE A 1 81 ? -1.928 4.932 16.437 1.00 92.56 81 PHE A CA 1
ATOM 576 C C . PHE A 1 81 ? -1.731 5.882 17.626 1.00 92.56 81 PHE A C 1
ATOM 578 O O . PHE A 1 81 ? -0.726 6.594 17.670 1.00 92.56 81 PHE A O 1
ATOM 585 N N . GLU A 1 82 ? -2.642 5.884 18.600 1.00 91.94 82 GLU A N 1
ATOM 586 C CA . GLU A 1 82 ? -2.529 6.733 19.792 1.00 91.94 82 GLU A CA 1
ATOM 587 C C . GLU A 1 82 ? -1.330 6.341 20.667 1.00 91.94 82 GLU A C 1
ATOM 589 O O . GLU A 1 82 ? -0.606 7.219 21.144 1.00 91.94 82 GLU A O 1
ATOM 594 N N . GLU A 1 83 ? -1.037 5.045 20.794 1.00 91.44 83 GLU A N 1
ATOM 595 C CA . GLU A 1 83 ? 0.180 4.546 21.443 1.00 91.44 83 GLU A CA 1
ATOM 596 C C . GLU A 1 83 ? 1.446 5.066 20.744 1.00 91.44 83 GLU A C 1
ATOM 598 O O . GLU A 1 83 ? 2.341 5.632 21.384 1.00 91.44 83 GLU A O 1
ATOM 603 N N . ALA A 1 84 ? 1.508 4.956 19.412 1.00 87.06 84 ALA A N 1
ATOM 604 C CA . ALA A 1 84 ? 2.634 5.452 18.626 1.00 87.06 84 ALA A CA 1
ATOM 605 C C . ALA A 1 84 ? 2.774 6.984 18.700 1.00 87.06 84 ALA A C 1
ATOM 607 O O . ALA A 1 84 ? 3.894 7.504 18.763 1.00 87.06 84 ALA A O 1
ATOM 608 N N . LYS A 1 85 ? 1.657 7.721 18.715 1.00 84.31 85 LYS A N 1
ATOM 609 C CA . LYS A 1 85 ? 1.631 9.182 18.880 1.00 84.31 85 LYS A CA 1
ATOM 610 C C . LYS A 1 85 ? 2.145 9.588 20.260 1.00 84.31 85 LYS A C 1
ATOM 612 O O . LYS A 1 85 ? 2.971 10.497 20.358 1.00 84.31 85 LYS A O 1
ATOM 617 N N . GLY A 1 86 ? 1.716 8.883 21.306 1.00 82.94 86 GLY A N 1
ATOM 618 C CA . GLY A 1 86 ? 2.193 9.064 22.675 1.00 82.94 86 GLY A CA 1
ATOM 619 C C . GLY A 1 86 ? 3.703 8.856 22.795 1.00 82.94 86 GLY A C 1
ATOM 620 O O . GLY A 1 86 ? 4.397 9.716 23.337 1.00 82.94 86 GLY A O 1
ATOM 621 N N . ALA A 1 87 ? 4.229 7.777 22.204 1.00 81.50 87 ALA A N 1
ATOM 622 C CA . ALA A 1 87 ? 5.659 7.459 22.217 1.00 81.50 87 ALA A CA 1
ATOM 623 C C . ALA A 1 87 ? 6.531 8.497 21.482 1.00 81.50 87 ALA A C 1
ATOM 625 O O . ALA A 1 87 ? 7.664 8.754 21.885 1.00 81.50 87 ALA A O 1
ATOM 626 N N . ARG A 1 88 ? 6.011 9.129 20.420 1.00 71.75 88 ARG A N 1
ATOM 627 C CA . ARG A 1 88 ? 6.716 10.181 19.656 1.00 71.75 88 ARG A CA 1
ATOM 628 C C . ARG A 1 88 ? 6.672 11.562 20.330 1.00 71.75 88 ARG A C 1
ATOM 630 O O . ARG A 1 88 ? 7.388 12.471 19.903 1.00 71.75 88 ARG A O 1
ATOM 637 N N . GLY A 1 89 ? 5.870 11.712 21.387 1.00 64.69 89 GLY A N 1
ATOM 638 C CA . GLY A 1 89 ? 5.639 12.962 22.103 1.00 64.69 89 GLY A CA 1
ATOM 639 C C . GLY A 1 89 ? 4.652 13.867 21.366 1.00 64.69 89 GLY A C 1
ATOM 640 O O . GLY A 1 89 ? 4.970 14.411 20.308 1.00 64.69 89 GLY A O 1
ATOM 641 N N . ASP A 1 90 ? 3.473 14.071 21.959 1.00 59.41 90 ASP A N 1
ATOM 642 C CA . ASP A 1 90 ? 2.377 14.852 21.376 1.00 59.41 90 ASP A CA 1
ATOM 643 C C . ASP A 1 90 ? 2.811 16.290 21.024 1.00 59.41 90 ASP A C 1
ATOM 645 O O . ASP A 1 90 ? 2.979 17.164 21.882 1.00 59.41 90 ASP A O 1
ATOM 649 N N . SER A 1 91 ? 3.007 16.545 19.731 1.00 55.38 91 SER A N 1
ATOM 650 C CA . SER A 1 91 ? 3.365 17.859 19.192 1.00 55.38 91 SER A CA 1
ATOM 651 C C . SER A 1 91 ? 2.242 18.886 19.337 1.00 55.38 91 SER A C 1
ATOM 653 O O . SER A 1 91 ? 2.526 20.083 19.342 1.00 55.38 91 SER A O 1
ATOM 655 N N . THR A 1 92 ? 0.997 18.451 19.545 1.00 54.62 92 THR A N 1
ATOM 656 C CA . THR A 1 92 ? -0.147 19.337 19.810 1.00 54.62 92 THR A CA 1
ATOM 657 C C . THR A 1 92 ? 0.060 20.106 21.112 1.00 54.62 92 THR A C 1
ATOM 659 O O . THR A 1 92 ? -0.161 21.316 21.172 1.00 54.62 92 THR A O 1
ATOM 662 N N . LYS A 1 93 ? 0.622 19.446 22.136 1.00 52.81 93 LYS A N 1
ATOM 663 C CA . LYS A 1 93 ? 1.023 20.107 23.387 1.00 52.81 93 LYS A CA 1
ATOM 664 C C . LYS A 1 93 ? 2.186 21.083 23.188 1.00 52.81 93 LYS A C 1
ATOM 666 O O . LYS A 1 93 ? 2.206 22.130 23.826 1.00 52.81 93 LYS A O 1
ATOM 671 N N . ARG A 1 94 ? 3.127 20.803 22.274 1.00 49.84 94 ARG A N 1
ATOM 672 C CA . ARG A 1 94 ? 4.220 21.741 21.934 1.00 49.84 94 ARG A CA 1
ATOM 673 C C . ARG A 1 94 ? 3.724 22.998 21.211 1.00 49.84 94 ARG A C 1
ATOM 675 O O . ARG A 1 94 ? 4.290 24.067 21.423 1.00 49.84 94 ARG A O 1
ATOM 682 N N . MET A 1 95 ? 2.667 22.890 20.408 1.00 49.34 95 MET A N 1
ATOM 683 C CA . MET A 1 95 ? 2.079 24.027 19.693 1.00 49.34 95 MET A CA 1
ATOM 684 C C . MET A 1 95 ? 1.333 24.984 20.641 1.00 49.34 95 MET A C 1
ATOM 686 O O . MET A 1 95 ? 1.472 26.198 20.517 1.00 49.34 95 MET A O 1
ATOM 690 N N . ILE A 1 96 ? 0.643 24.458 21.665 1.00 51.41 96 ILE A N 1
ATOM 691 C CA . ILE A 1 96 ? 0.030 25.276 22.733 1.00 51.41 96 ILE A CA 1
ATOM 692 C C . ILE A 1 96 ? 1.102 26.049 23.522 1.00 51.41 96 ILE A C 1
ATOM 694 O O . ILE A 1 96 ? 0.918 27.223 23.831 1.00 51.41 96 ILE A O 1
ATOM 698 N N . VAL A 1 97 ? 2.260 25.430 23.783 1.00 51.12 97 VAL A N 1
ATOM 699 C CA . VAL A 1 97 ? 3.394 26.105 24.443 1.00 51.12 97 VAL A CA 1
ATOM 700 C C . VAL A 1 97 ? 3.998 27.208 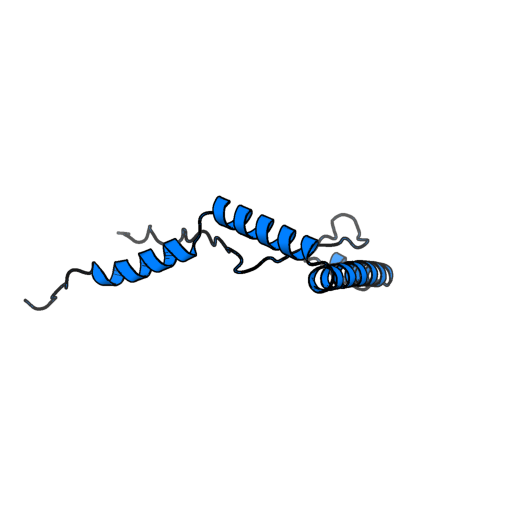23.561 1.00 51.12 97 VAL A C 1
ATOM 702 O O . VAL A 1 97 ? 4.484 28.208 24.090 1.00 51.12 97 VAL A O 1
ATOM 705 N N . GLN A 1 98 ? 3.944 27.085 22.228 1.00 48.22 98 GLN A N 1
ATOM 706 C CA . GLN A 1 98 ? 4.345 28.180 21.342 1.00 48.22 98 GLN A CA 1
ATOM 707 C C . GLN A 1 98 ? 3.389 29.378 21.458 1.00 48.22 98 GLN A C 1
ATOM 709 O O . GLN A 1 98 ? 3.860 30.497 21.578 1.00 48.22 98 GLN A O 1
ATOM 714 N N . GLU A 1 99 ? 2.071 29.225 21.532 1.00 46.25 99 GLU A N 1
ATOM 715 C CA . GLU A 1 99 ? 1.198 30.410 21.686 1.00 46.25 99 GLU A CA 1
ATOM 716 C C . GLU A 1 99 ? 1.469 31.218 22.982 1.00 46.25 99 GLU A C 1
ATOM 718 O O . GLU A 1 99 ? 1.251 32.431 23.023 1.00 46.25 99 GLU A O 1
ATOM 723 N N . ASP A 1 100 ? 2.074 30.601 24.003 1.00 50.56 100 ASP A N 1
ATOM 724 C CA . ASP A 1 100 ? 2.546 31.277 25.218 1.00 50.56 100 ASP A CA 1
ATOM 725 C C . ASP A 1 100 ? 3.856 32.083 25.046 1.00 50.56 100 ASP A C 1
ATOM 727 O O . ASP A 1 100 ? 4.128 32.977 25.855 1.00 50.56 100 ASP A O 1
ATOM 731 N N . TRP A 1 101 ? 4.655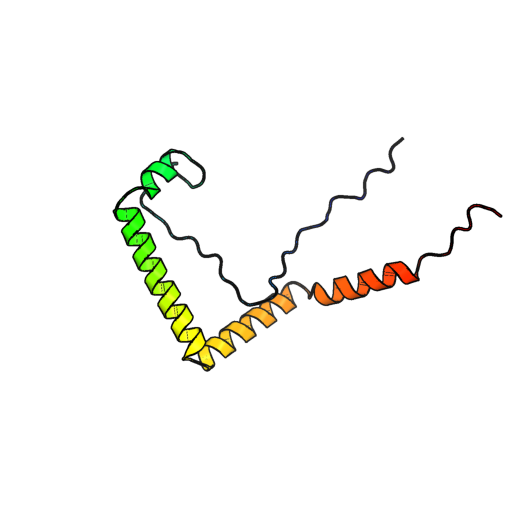 31.866 23.986 1.00 49.53 101 TRP A N 1
ATOM 732 C CA . TRP A 1 101 ? 5.850 32.693 23.713 1.00 49.53 101 TRP A CA 1
ATOM 733 C C . TRP A 1 101 ? 5.470 34.141 23.385 1.00 49.53 101 TRP A C 1
ATOM 735 O O . TRP A 1 101 ? 6.208 35.070 23.721 1.00 49.53 101 TRP A O 1
ATOM 745 N N . LYS A 1 102 ? 4.288 34.355 22.789 1.00 53.03 102 LYS A N 1
ATOM 746 C CA . LYS A 1 102 ? 3.771 35.697 22.485 1.00 53.03 102 LYS A CA 1
ATOM 747 C C . LYS A 1 102 ? 3.489 36.508 23.754 1.00 53.03 102 LYS A C 1
ATOM 749 O O . LYS A 1 102 ? 3.618 37.726 23.710 1.00 53.03 102 LYS A O 1
ATOM 754 N N . LYS A 1 103 ? 3.179 35.852 24.880 1.00 54.25 103 LYS A N 1
ATOM 755 C CA . LYS A 1 103 ? 2.869 36.503 26.167 1.00 54.25 103 LYS A CA 1
ATOM 756 C C . LYS A 1 103 ? 4.102 36.853 27.005 1.00 54.25 103 LYS A C 1
ATOM 758 O O . LYS A 1 103 ? 3.985 37.624 27.949 1.00 54.25 103 LYS A O 1
ATOM 763 N N . ARG A 1 104 ? 5.283 36.312 26.677 1.00 52.44 104 ARG A N 1
ATOM 764 C CA . ARG A 1 104 ? 6.550 36.600 27.386 1.00 52.44 104 ARG A CA 1
ATOM 765 C C . ARG A 1 104 ? 7.398 37.689 26.727 1.00 52.44 104 ARG A C 1
ATOM 767 O O . ARG A 1 104 ? 8.517 37.931 27.174 1.00 52.44 104 ARG A O 1
ATOM 774 N N . ARG A 1 105 ? 6.904 38.345 25.671 1.00 53.75 105 ARG A N 1
ATOM 775 C CA . ARG A 1 105 ? 7.581 39.521 25.113 1.00 53.75 105 ARG A CA 1
ATOM 776 C C . ARG A 1 105 ? 7.447 40.681 26.100 1.00 53.75 105 ARG A C 1
ATOM 778 O O . ARG A 1 105 ? 6.404 41.321 26.169 1.00 53.75 105 ARG A O 1
ATOM 785 N N . VAL A 1 106 ? 8.514 40.939 26.853 1.00 60.06 106 VAL A N 1
ATOM 786 C CA . VAL A 1 106 ? 8.746 42.247 27.480 1.00 60.06 106 VAL A CA 1
ATOM 787 C C . VAL A 1 106 ? 8.637 43.317 26.389 1.00 60.06 106 VAL A C 1
ATOM 789 O O . VAL A 1 106 ? 9.258 43.147 25.334 1.00 60.06 106 VAL A O 1
ATOM 792 N N . PRO A 1 107 ? 7.839 44.381 26.578 1.00 52.53 107 PRO A N 1
ATOM 793 C CA . PRO A 1 107 ? 7.751 45.441 25.593 1.00 52.53 107 PRO A CA 1
ATOM 794 C C . PRO A 1 107 ? 9.101 46.156 25.534 1.00 52.53 107 PRO A C 1
ATOM 796 O O . PRO A 1 107 ? 9.474 46.884 26.448 1.00 52.53 107 PRO A O 1
ATOM 799 N N . THR A 1 108 ? 9.848 45.947 24.453 1.00 57.69 108 THR A N 1
ATOM 800 C CA . THR A 1 108 ? 10.923 46.861 24.076 1.00 57.69 108 THR A CA 1
ATOM 801 C C . THR A 1 108 ? 10.256 48.106 23.518 1.00 57.69 108 THR A C 1
ATOM 803 O O . THR A 1 108 ? 9.968 48.197 22.325 1.00 57.69 108 THR A O 1
ATOM 806 N N . ASN A 1 109 ? 9.949 49.035 24.415 1.00 51.09 109 ASN A N 1
ATOM 807 C CA . ASN A 1 109 ? 9.867 50.433 24.059 1.00 51.09 109 ASN A CA 1
ATOM 808 C C . ASN A 1 109 ? 11.228 50.811 23.443 1.00 51.09 109 ASN A C 1
ATOM 810 O O . ASN A 1 109 ? 12.252 50.726 24.115 1.00 51.09 109 ASN A O 1
ATOM 814 N N . LEU A 1 110 ? 11.235 51.137 22.152 1.00 53.66 110 LEU A N 1
ATOM 815 C CA . LEU A 1 110 ? 12.406 51.657 21.452 1.00 53.66 110 LEU A CA 1
ATOM 816 C C . LEU A 1 110 ? 12.203 53.136 21.089 1.00 53.66 110 LEU A C 1
ATOM 818 O O . LEU A 1 110 ? 12.543 53.521 19.981 1.00 53.66 110 LEU A O 1
ATOM 822 N N . TYR A 1 111 ? 11.596 53.905 21.997 1.00 46.91 111 TYR A N 1
ATOM 823 C CA . TYR A 1 111 ? 11.566 55.368 22.110 1.00 46.91 111 TYR A CA 1
ATOM 824 C C . TYR A 1 111 ? 11.138 55.765 23.545 1.00 46.91 111 TYR A C 1
ATOM 826 O O . TYR A 1 111 ? 10.036 56.268 23.744 1.00 46.91 111 TYR A O 1
ATOM 834 N N . ASP A 1 112 ? 12.006 55.489 24.521 1.00 47.81 112 ASP A N 1
ATOM 835 C CA . ASP A 1 112 ? 12.224 56.246 25.768 1.00 47.81 112 ASP A CA 1
ATOM 836 C C . ASP A 1 112 ? 13.731 56.191 26.067 1.00 47.81 112 ASP A C 1
ATOM 838 O O . ASP A 1 112 ? 14.324 55.098 25.877 1.00 47.81 112 ASP A O 1
#

Radius of gyration: 23.79 Å; Cα contacts (8 Å, |Δi|>4): 43; chains: 1; bounding box: 48×63×46 Å

pLDDT: mean 77.62, std 22.98, range [29.47, 98.5]

Organism: NCBI:txid870435

Sequence (112 aa):
MSLIARSVHLALTLVPLMPGLHSGFSIPTVPNGGNHTSAFTEAASTIQAHEACIDVSKALAAVGMRVLTDEAFLSNANSAFEEAKGARGDSTKRMIVQEDWKKRRVPTNLYD

Mean predicted aligned error: 13.1 Å

Solvent-accessible surface area (backbone atoms only — not comparable to full-atom values): 7228 Å² total; per-residue (Å²): 134,88,87,85,80,85,84,86,82,77,74,81,75,81,71,73,95,60,84,81,83,89,79,86,84,82,59,75,60,59,94,90,27,46,88,97,39,70,55,24,53,59,30,58,72,35,69,67,26,48,52,49,51,50,54,52,50,51,51,52,50,53,51,54,49,40,51,75,76,31,67,68,59,35,51,50,51,52,51,55,39,52,53,52,43,57,75,70,52,61,59,70,63,54,53,58,56,50,66,52,56,72,75,68,63,75,83,79,73,89,85,123

Foldseek 3Di:
DDPPPDDDPPPPPPLDPAQDDDDDDDFDFDVVLDPPDVRVVVRCPDPRVVVSVVVVVVVVVVVVVCCVPPVVSVVVSRVVSVVVCVVSPPCVVVVVVVVCVVVPDDDPPPDD